Protein AF-A0A7S2CXK6-F1 (afdb_monomer_lite)

Foldseek 3Di:
DDDDDDDDPQQFKKKWKAPDPVGIDIATPELDDDDPVCCVPCVPHHHRQPCVQWDWADDPPKIKIWGHCSDPQKIKMWIKGQQDDPPPPPSNVDPDMDIDMDMDRRDPGDMDMDMDGGDDDPPPPVPPDPPPPDD

Sequence (135 aa):
GRYKHESVAADQFSVRVSGTKSGTFARVLSPDMPSRKDRSALGAWDFGMNPECAKYYGLFPRAWIEYIEPVPGVRLICKQVSPVVPHDYATSSLPAAVFVWTIENTGEEQVDASIMFSFQNGFGDTSVEMKHENQ

InterPro domains:
  IPR024462 Glycosyl-hydrolase family 116, N-terminal [PF12215] (1-130)
  IPR052566 Non-lysosomal glucosylceramidase [PTHR12654] (3-128)

Radius of gyration: 18.56 Å; chains: 1; bounding box: 44×38×53 Å

Structure (mmCIF, N/CA/C/O backbone):
data_AF-A0A7S2CXK6-F1
#
_entry.id   AF-A0A7S2CXK6-F1
#
loop_
_atom_site.group_PDB
_atom_site.id
_atom_site.type_symbol
_atom_site.label_atom_id
_atom_site.label_alt_id
_atom_site.label_comp_id
_atom_site.label_asym_id
_atom_site.label_entity_id
_atom_site.label_seq_id
_atom_site.pdbx_PDB_ins_code
_atom_site.Cartn_x
_atom_site.Cartn_y
_atom_site.Cartn_z
_atom_site.occupancy
_atom_site.B_iso_or_equiv
_atom_site.auth_seq_id
_atom_site.auth_comp_id
_atom_site.auth_asym_id
_atom_site.auth_atom_id
_atom_site.pdbx_PDB_model_num
ATOM 1 N N . GLY A 1 1 ? 21.129 6.577 -21.046 1.00 69.81 1 GLY A N 1
ATOM 2 C CA . GLY A 1 1 ? 19.896 6.471 -20.238 1.00 69.81 1 GLY A CA 1
ATOM 3 C C . GLY A 1 1 ? 19.319 7.854 -20.011 1.00 69.81 1 GLY A C 1
ATOM 4 O O . GLY A 1 1 ? 20.052 8.821 -20.168 1.00 69.81 1 GLY A O 1
ATOM 5 N N . ARG A 1 2 ? 18.031 7.954 -19.674 1.00 82.88 2 ARG A N 1
ATOM 6 C CA . ARG A 1 2 ? 17.372 9.198 -19.235 1.00 82.88 2 ARG A CA 1
ATOM 7 C C . ARG A 1 2 ? 16.975 9.030 -17.767 1.00 82.88 2 ARG A C 1
ATOM 9 O O . ARG A 1 2 ? 16.640 7.918 -17.371 1.00 82.88 2 ARG A O 1
ATOM 16 N N . TYR A 1 3 ? 17.024 10.102 -16.984 1.00 83.00 3 TYR A N 1
ATOM 17 C CA . TYR A 1 3 ? 16.594 10.119 -15.584 1.00 83.00 3 TYR A CA 1
ATOM 18 C C . TYR A 1 3 ? 15.509 11.179 -15.414 1.00 83.00 3 TYR A C 1
ATOM 20 O O . TYR A 1 3 ? 15.672 12.305 -15.881 1.00 83.00 3 TYR A O 1
ATOM 28 N N . LYS A 1 4 ? 14.409 10.807 -14.762 1.00 81.19 4 LYS A N 1
ATOM 29 C CA . LYS A 1 4 ? 13.286 11.688 -14.449 1.00 81.19 4 LYS A CA 1
ATOM 30 C C . LYS A 1 4 ? 12.840 11.374 -13.026 1.00 81.19 4 LYS A C 1
ATOM 32 O O . LYS A 1 4 ? 12.606 10.213 -12.710 1.00 81.19 4 LYS A O 1
ATOM 37 N N . HIS A 1 5 ? 12.757 12.399 -12.186 1.00 85.06 5 HIS A N 1
ATOM 38 C CA . HIS A 1 5 ? 12.237 12.295 -10.827 1.00 85.06 5 HIS A CA 1
ATOM 39 C C . HIS A 1 5 ? 10.927 13.075 -10.758 1.00 85.06 5 HIS A C 1
ATOM 41 O O . HIS A 1 5 ? 10.929 14.301 -10.658 1.00 85.06 5 HIS A O 1
ATOM 47 N N . GLU A 1 6 ? 9.817 12.358 -10.870 1.00 83.94 6 GLU A N 1
ATOM 48 C CA . GLU A 1 6 ? 8.466 12.902 -10.788 1.00 83.94 6 GLU A CA 1
ATOM 49 C C . GLU A 1 6 ? 7.568 11.856 -10.130 1.00 83.94 6 GLU A C 1
ATOM 51 O O . GLU A 1 6 ? 7.630 10.679 -10.486 1.00 83.94 6 GLU A O 1
ATOM 56 N N . SER A 1 7 ? 6.745 12.284 -9.174 1.00 85.62 7 SER A N 1
ATOM 57 C CA . SER A 1 7 ? 5.723 11.431 -8.571 1.00 85.62 7 SER A CA 1
ATOM 58 C C . SER A 1 7 ? 4.437 11.534 -9.383 1.00 85.62 7 SER A C 1
ATOM 60 O O . SER A 1 7 ? 3.897 12.627 -9.551 1.00 85.62 7 SER A O 1
ATOM 62 N N . VAL A 1 8 ? 3.910 10.399 -9.841 1.00 91.94 8 VAL A N 1
ATOM 63 C CA . VAL A 1 8 ? 2.588 10.329 -10.475 1.00 91.94 8 VAL A CA 1
ATOM 64 C C . VAL A 1 8 ? 1.545 10.117 -9.380 1.00 91.94 8 VAL A C 1
ATOM 66 O O . VAL A 1 8 ? 1.454 9.045 -8.791 1.00 91.94 8 VAL A O 1
ATOM 69 N N . ALA A 1 9 ? 0.757 11.150 -9.074 1.00 93.81 9 ALA A N 1
ATOM 70 C CA . ALA A 1 9 ? -0.150 11.143 -7.920 1.00 93.81 9 ALA A CA 1
ATOM 71 C C . ALA A 1 9 ? -1.218 10.031 -7.956 1.00 93.81 9 ALA A C 1
ATOM 73 O O . ALA A 1 9 ? -1.702 9.619 -6.905 1.00 93.81 9 ALA A O 1
ATOM 74 N N . ALA A 1 10 ? -1.579 9.543 -9.147 1.00 95.31 10 ALA A N 1
ATOM 75 C CA . ALA A 1 10 ? -2.549 8.465 -9.332 1.00 95.31 10 ALA A CA 1
ATOM 76 C C . ALA A 1 10 ? -1.961 7.053 -9.132 1.00 95.31 10 ALA A C 1
ATOM 78 O O . ALA A 1 10 ? -2.732 6.109 -8.952 1.00 95.31 10 ALA A O 1
ATOM 79 N N . ASP A 1 11 ? -0.634 6.898 -9.138 1.00 96.50 11 ASP A N 1
ATOM 80 C CA . ASP A 1 11 ? 0.040 5.601 -9.012 1.00 96.50 11 ASP A CA 1
ATOM 81 C C . ASP A 1 11 ? 0.209 5.263 -7.532 1.00 96.50 11 ASP A C 1
ATOM 83 O O . ASP A 1 11 ? 1.170 5.685 -6.890 1.00 96.50 11 ASP A O 1
ATOM 87 N N . GLN A 1 12 ? -0.772 4.569 -6.956 1.00 97.56 12 GLN A N 1
ATOM 88 C CA . GLN A 1 12 ? -0.886 4.405 -5.508 1.00 97.56 12 GLN A CA 1
ATOM 89 C C . GLN A 1 12 ? -1.423 3.031 -5.120 1.00 97.56 12 GLN A C 1
ATOM 91 O O . GLN A 1 12 ? -2.151 2.376 -5.869 1.00 97.56 12 GLN A O 1
ATOM 96 N N . PHE A 1 13 ? -1.119 2.637 -3.885 1.00 98.31 13 PHE A N 1
ATOM 97 C CA . PHE A 1 13 ? -1.922 1.661 -3.162 1.00 98.31 13 PHE A CA 1
ATOM 98 C C . PHE A 1 13 ? -2.813 2.376 -2.149 1.00 98.31 13 PHE A C 1
ATOM 100 O O . PHE A 1 13 ? -2.375 3.316 -1.485 1.00 98.31 13 PHE A O 1
ATOM 107 N N . SER A 1 14 ? -4.039 1.890 -1.984 1.00 98.31 14 SER A N 1
ATOM 108 C CA . SER A 1 14 ? -4.989 2.393 -0.990 1.00 98.31 14 SER A CA 1
ATOM 109 C C . SER A 1 14 ? -5.614 1.238 -0.221 1.00 98.31 14 SER A C 1
ATOM 111 O O . SER A 1 14 ? -5.836 0.166 -0.784 1.00 98.31 14 SER A O 1
ATOM 113 N N . VAL A 1 15 ? -5.935 1.458 1.052 1.00 98.38 15 VAL A N 1
ATOM 114 C CA . VAL A 1 15 ? -6.663 0.497 1.889 1.00 98.38 15 VAL A CA 1
ATOM 115 C C . VAL A 1 15 ? -8.070 1.006 2.175 1.00 98.38 15 VAL A C 1
ATOM 117 O O . VAL A 1 15 ? -8.265 2.196 2.418 1.00 98.38 15 VAL A O 1
ATOM 120 N N . ARG A 1 16 ? -9.049 0.100 2.173 1.00 98.00 16 ARG A N 1
ATOM 121 C CA . ARG A 1 16 ? -10.396 0.323 2.709 1.00 98.00 16 ARG A CA 1
ATOM 122 C C . ARG A 1 16 ? -10.675 -0.694 3.807 1.00 98.00 16 ARG A C 1
ATOM 124 O O . ARG A 1 16 ? -10.374 -1.870 3.624 1.00 98.00 16 ARG A O 1
ATOM 131 N N . VAL A 1 17 ? -11.285 -0.246 4.900 1.00 97.38 17 VAL A N 1
ATOM 132 C CA . VAL A 1 17 ? -11.755 -1.091 6.006 1.00 97.38 17 VAL A CA 1
ATOM 133 C C . VAL A 1 17 ? -13.195 -0.720 6.338 1.00 97.38 17 VAL A C 1
ATOM 135 O O . VAL A 1 17 ? -13.495 0.455 6.537 1.00 97.38 17 VAL A O 1
ATOM 138 N N . SER A 1 18 ? -14.092 -1.700 6.391 1.00 95.88 18 SER A N 1
ATOM 139 C CA . SER A 1 18 ? -15.495 -1.530 6.795 1.00 95.88 18 SER A CA 1
ATOM 140 C C . SER A 1 18 ? -15.933 -2.609 7.785 1.00 95.88 18 SER A C 1
ATOM 142 O O . SER A 1 18 ? -15.201 -3.562 8.031 1.00 95.88 18 SER A O 1
ATOM 144 N N . GLY A 1 19 ? -17.128 -2.456 8.361 1.00 88.25 19 GLY A N 1
ATOM 145 C CA . GLY A 1 19 ? -17.661 -3.387 9.365 1.00 88.25 19 GLY A CA 1
ATOM 146 C C . GLY A 1 19 ? -17.308 -3.020 10.808 1.00 88.25 19 GLY A C 1
ATOM 147 O O . GLY A 1 19 ? -17.757 -3.696 11.725 1.00 88.25 19 GLY A O 1
ATOM 148 N N . THR A 1 20 ? -16.573 -1.921 11.018 1.00 87.25 20 THR A N 1
ATOM 149 C CA . THR A 1 20 ? -16.297 -1.387 12.359 1.00 87.25 20 THR A CA 1
ATOM 150 C C . THR A 1 20 ? -17.492 -0.593 12.893 1.00 87.25 20 THR A C 1
ATOM 152 O O . THR A 1 20 ? -18.211 0.045 12.114 1.00 87.25 20 THR A O 1
ATOM 155 N N . LYS A 1 21 ? -17.667 -0.525 14.219 1.00 86.00 21 LYS A N 1
ATOM 156 C CA . LYS A 1 21 ? -18.639 0.399 14.851 1.00 86.00 21 LYS A CA 1
ATOM 157 C C . LYS A 1 21 ? -18.384 1.864 14.496 1.00 86.00 21 LYS A C 1
ATOM 159 O O . LYS A 1 21 ? -19.317 2.659 14.439 1.00 86.00 21 LYS A O 1
ATOM 164 N N . SER A 1 22 ? -17.125 2.203 14.236 1.00 85.56 22 SER A N 1
ATOM 165 C CA . SER A 1 22 ? -16.673 3.540 13.842 1.00 85.56 22 SER A CA 1
ATOM 166 C C . SER A 1 22 ? -16.946 3.862 12.366 1.00 85.56 22 SER A C 1
ATOM 168 O O . SER A 1 22 ? -16.667 4.974 11.920 1.00 85.56 22 SER A O 1
ATOM 170 N N . GLY A 1 23 ? -17.504 2.917 11.602 1.00 91.31 23 GLY A N 1
ATOM 171 C CA . GLY A 1 23 ? -17.872 3.088 10.201 1.00 91.31 23 GLY A CA 1
ATOM 172 C C . GLY A 1 23 ? -16.858 2.498 9.219 1.00 91.31 23 GLY A C 1
ATOM 173 O O . GLY A 1 23 ? -16.285 1.429 9.440 1.00 91.31 23 GLY A O 1
ATOM 174 N N . THR A 1 24 ? -16.706 3.169 8.075 1.00 95.44 24 THR A N 1
ATOM 175 C CA . THR A 1 24 ? -15.798 2.774 6.988 1.00 95.44 24 THR A CA 1
ATOM 176 C C . THR A 1 24 ? -14.657 3.774 6.875 1.00 95.44 24 THR A C 1
ATOM 178 O O . THR A 1 24 ? -14.894 4.978 6.829 1.00 95.44 24 THR A O 1
ATOM 181 N N . PHE A 1 25 ? -13.438 3.264 6.748 1.00 96.12 25 PHE A N 1
ATOM 182 C CA . PHE A 1 25 ? -12.229 4.039 6.499 1.00 96.12 25 PHE A CA 1
ATOM 183 C C . PHE A 1 25 ? -11.688 3.717 5.106 1.00 96.12 25 PHE A C 1
ATOM 185 O O . PHE A 1 25 ? -11.734 2.566 4.670 1.00 96.12 25 PHE A O 1
ATOM 192 N N . ALA A 1 26 ? -11.153 4.720 4.416 1.00 97.25 26 ALA A N 1
ATOM 193 C CA . ALA A 1 26 ? -10.377 4.556 3.193 1.00 97.25 26 ALA A CA 1
ATOM 194 C C . ALA A 1 26 ? -9.177 5.505 3.248 1.00 97.25 26 ALA A C 1
ATOM 196 O O . ALA A 1 26 ? -9.343 6.634 3.690 1.00 97.25 26 ALA A O 1
ATOM 197 N N . ARG A 1 27 ? -7.991 5.042 2.845 1.00 97.75 27 ARG A N 1
ATOM 198 C CA . ARG A 1 27 ? -6.713 5.755 3.013 1.00 97.75 27 ARG A CA 1
ATOM 199 C C . ARG A 1 27 ? -5.792 5.457 1.839 1.00 97.75 27 ARG A C 1
ATOM 201 O O . ARG A 1 27 ? -5.564 4.283 1.538 1.00 97.75 27 ARG A O 1
ATOM 208 N N . VAL A 1 28 ? -5.232 6.487 1.211 1.00 98.31 28 VAL A N 1
ATOM 209 C CA . VAL A 1 28 ? -4.096 6.326 0.293 1.00 98.31 28 VAL A CA 1
ATOM 210 C C . VAL A 1 28 ? -2.850 6.047 1.130 1.00 98.31 28 VAL A C 1
ATOM 212 O O . VAL A 1 28 ? -2.564 6.776 2.079 1.00 98.31 28 VAL A O 1
ATOM 215 N N . LEU A 1 29 ? -2.096 4.999 0.800 1.00 97.94 29 LEU A N 1
ATOM 216 C CA . LEU A 1 29 ? -0.917 4.555 1.555 1.00 97.94 29 LEU A CA 1
ATOM 217 C C . LEU A 1 29 ? 0.343 5.359 1.190 1.00 97.94 29 LEU A C 1
ATOM 219 O O . LEU A 1 29 ? 1.410 4.791 0.944 1.00 97.94 29 LEU A O 1
ATOM 223 N N . SER A 1 30 ? 0.206 6.686 1.160 1.00 95.50 30 SER A N 1
ATOM 224 C CA . SER A 1 30 ? 1.268 7.641 0.852 1.00 95.50 30 SER A CA 1
ATOM 225 C C . SER A 1 30 ? 1.229 8.832 1.815 1.00 95.50 30 SER A C 1
ATOM 227 O O . SER A 1 30 ? 0.143 9.367 2.076 1.00 95.50 30 SER A O 1
ATOM 229 N N . PRO A 1 31 ? 2.391 9.267 2.341 1.00 93.75 31 PRO A N 1
ATOM 230 C CA . PRO A 1 31 ? 2.470 10.484 3.139 1.00 93.75 31 PRO A CA 1
ATOM 231 C C . PRO A 1 31 ? 2.376 11.754 2.287 1.00 93.75 31 PRO A C 1
ATOM 233 O O . PRO A 1 31 ? 2.101 12.833 2.813 1.00 93.75 31 PRO A O 1
ATOM 236 N N . ASP A 1 32 ? 2.589 11.641 0.976 1.00 92.38 32 ASP A N 1
ATOM 237 C CA . ASP A 1 32 ? 2.646 12.791 0.090 1.00 92.38 32 ASP A CA 1
ATOM 238 C C . ASP A 1 32 ? 1.251 13.323 -0.229 1.00 92.38 32 ASP A C 1
ATOM 240 O O . ASP A 1 32 ? 0.293 12.585 -0.477 1.00 92.38 32 ASP A O 1
ATOM 244 N N . MET A 1 33 ? 1.156 14.650 -0.282 1.00 93.38 33 MET A N 1
ATOM 245 C CA . MET A 1 33 ? -0.030 15.326 -0.785 1.00 93.38 33 MET A CA 1
ATOM 246 C C . MET A 1 33 ? 0.086 15.524 -2.299 1.00 93.38 33 MET A C 1
ATOM 248 O O . MET A 1 33 ? 1.127 15.990 -2.770 1.00 93.38 33 MET A O 1
ATOM 252 N N . PRO A 1 34 ? -0.989 15.285 -3.071 1.00 93.12 34 PRO A N 1
ATOM 253 C CA . PRO A 1 34 ? -0.986 15.543 -4.503 1.00 93.12 34 PRO A CA 1
ATOM 254 C C . PRO A 1 34 ? -0.753 17.030 -4.786 1.00 93.12 34 PRO A C 1
ATOM 256 O O . PRO A 1 34 ? -1.160 17.912 -4.004 1.00 93.12 34 PRO A O 1
ATOM 259 N N . SER A 1 35 ? -0.138 17.309 -5.940 1.00 91.56 35 SER A N 1
ATOM 260 C CA . SER A 1 35 ? 0.067 18.675 -6.415 1.00 91.56 35 SER A CA 1
ATOM 261 C C . SER A 1 35 ? -1.274 19.403 -6.559 1.00 91.56 35 SER A C 1
ATOM 263 O O . SER A 1 35 ? -2.341 18.794 -6.679 1.00 91.56 35 SER A O 1
ATOM 265 N N . ARG A 1 36 ? -1.252 20.740 -6.586 1.00 89.31 36 ARG A N 1
ATOM 266 C CA . ARG A 1 36 ? -2.485 21.528 -6.758 1.00 89.31 36 ARG A CA 1
ATOM 267 C C . ARG A 1 36 ? -3.236 21.163 -8.046 1.00 89.31 36 ARG A C 1
ATOM 269 O O . ARG A 1 36 ? -4.463 21.200 -8.046 1.00 89.31 36 ARG A O 1
ATOM 276 N N . LYS A 1 37 ? -2.510 20.816 -9.113 1.00 89.94 37 LYS A N 1
ATOM 277 C CA . LYS A 1 37 ? -3.083 20.379 -10.392 1.00 89.94 37 LYS A CA 1
ATOM 278 C C . LYS A 1 37 ? -3.832 19.056 -10.219 1.00 89.94 37 LYS A C 1
ATOM 280 O O . LYS A 1 37 ? -4.996 18.964 -10.605 1.00 89.94 37 LYS A O 1
ATOM 285 N N . ASP A 1 38 ? -3.208 18.082 -9.564 1.00 91.38 38 ASP A N 1
ATOM 286 C CA . ASP A 1 38 ? -3.758 16.727 -9.426 1.00 91.38 38 ASP A CA 1
ATOM 287 C C . ASP A 1 38 ? -4.953 16.675 -8.472 1.00 91.38 38 ASP A C 1
ATOM 289 O O . ASP A 1 38 ? -5.868 15.878 -8.667 1.00 91.38 38 ASP A O 1
ATOM 293 N N . ARG A 1 39 ? -5.021 17.585 -7.489 1.00 90.19 39 ARG A N 1
ATOM 294 C CA . ARG A 1 39 ? -6.180 17.719 -6.583 1.00 90.19 39 ARG A CA 1
ATOM 295 C C . ARG A 1 39 ? -7.500 17.987 -7.303 1.00 90.19 39 ARG A C 1
ATOM 297 O O . ARG A 1 39 ? -8.547 17.675 -6.749 1.00 90.19 39 ARG A O 1
ATOM 304 N N . SER A 1 40 ? -7.470 18.548 -8.513 1.00 91.38 40 SER A N 1
ATOM 305 C CA . SER A 1 40 ? -8.690 18.734 -9.308 1.00 91.38 40 SER A CA 1
ATOM 306 C C . SER A 1 40 ? -9.332 17.405 -9.728 1.00 91.38 40 SER A C 1
ATOM 308 O O . SER A 1 40 ? -10.554 17.327 -9.808 1.00 91.38 40 SER A O 1
ATOM 310 N N . ALA A 1 41 ? -8.527 16.359 -9.939 1.00 93.50 41 ALA A N 1
ATOM 311 C CA . ALA A 1 41 ? -8.983 15.030 -10.344 1.00 93.50 41 ALA A CA 1
ATOM 312 C C . ALA A 1 41 ? -9.031 14.033 -9.174 1.00 93.50 41 ALA A C 1
ATOM 314 O O . ALA A 1 41 ? -9.914 13.183 -9.121 1.00 93.50 41 ALA A O 1
ATOM 315 N N . LEU A 1 42 ? -8.095 14.145 -8.228 1.00 96.38 42 LEU A N 1
ATOM 316 C CA . LEU A 1 42 ? -7.901 13.188 -7.133 1.00 96.38 42 LEU A CA 1
ATOM 317 C C . LEU A 1 42 ? -8.328 13.738 -5.763 1.00 96.38 42 LEU A C 1
ATOM 319 O O . LEU A 1 42 ? -8.066 13.116 -4.740 1.00 96.38 42 LEU A O 1
ATOM 323 N N . GLY A 1 43 ? -8.989 14.899 -5.712 1.00 93.81 43 GLY A N 1
ATOM 324 C CA . GLY A 1 43 ? -9.347 15.574 -4.457 1.00 93.81 43 GLY A CA 1
ATOM 325 C C . GLY A 1 43 ? -10.313 14.804 -3.550 1.00 93.81 43 GLY A C 1
ATOM 326 O O . GLY A 1 43 ? -10.458 15.163 -2.388 1.00 93.81 43 GLY A O 1
ATOM 327 N N . ALA A 1 44 ? -10.959 13.755 -4.065 1.00 95.75 44 ALA A N 1
ATOM 328 C CA . ALA A 1 44 ? -11.821 12.865 -3.290 1.00 95.75 44 ALA A CA 1
ATOM 329 C C . ALA A 1 44 ? -11.058 11.729 -2.579 1.00 95.75 44 ALA A C 1
ATOM 331 O O . ALA A 1 44 ? -11.655 11.008 -1.782 1.00 95.75 44 ALA A O 1
ATOM 332 N N . TRP A 1 45 ? -9.777 11.517 -2.893 1.00 97.75 45 TRP A N 1
ATOM 333 C CA . TRP A 1 45 ? -8.971 10.463 -2.278 1.00 97.75 45 TRP A CA 1
ATOM 334 C C . TRP A 1 45 ? -8.359 10.960 -0.964 1.00 97.75 45 TRP A C 1
ATOM 336 O O . TRP A 1 45 ? -7.923 12.108 -0.865 1.00 97.75 45 TRP A O 1
ATOM 346 N N . ASP A 1 46 ? -8.297 10.080 0.036 1.00 97.19 46 ASP A N 1
ATOM 347 C CA . ASP A 1 46 ? -7.776 10.401 1.370 1.00 97.19 46 ASP A CA 1
ATOM 348 C C . ASP A 1 46 ? -6.241 10.286 1.416 1.00 97.19 46 ASP A C 1
ATOM 350 O O . ASP A 1 46 ? -5.687 9.261 1.822 1.00 97.19 46 ASP A O 1
ATOM 354 N N . PHE A 1 47 ? -5.562 11.321 0.913 1.00 96.56 47 PHE A N 1
ATOM 355 C CA . PHE A 1 47 ? -4.103 11.489 0.966 1.00 96.56 47 PHE A CA 1
ATOM 356 C C . PHE A 1 47 ? -3.617 12.027 2.320 1.00 96.56 47 PHE A C 1
ATOM 358 O O . PHE A 1 47 ? -4.407 12.461 3.154 1.00 96.56 47 PHE A O 1
ATOM 365 N N . GLY A 1 48 ? -2.293 12.072 2.507 1.00 92.88 48 GLY A N 1
ATOM 366 C CA . GLY A 1 48 ? -1.681 12.658 3.702 1.00 92.88 48 GLY A CA 1
ATOM 367 C C . GLY A 1 48 ? -1.651 11.692 4.882 1.00 92.88 48 GLY A C 1
ATOM 368 O O . GLY A 1 48 ? -1.861 12.095 6.026 1.00 92.88 48 GLY A O 1
ATOM 369 N N . MET A 1 49 ? -1.406 10.407 4.607 1.00 96.12 49 MET A N 1
ATOM 370 C CA . MET A 1 49 ? -1.182 9.407 5.648 1.00 96.12 49 MET A CA 1
ATOM 371 C C . MET A 1 49 ? -0.040 9.861 6.569 1.00 96.12 49 MET A C 1
ATOM 373 O O . MET A 1 49 ? 0.987 10.337 6.091 1.00 96.12 49 MET A O 1
ATOM 377 N N . ASN A 1 50 ? -0.187 9.687 7.886 1.00 95.69 50 ASN A N 1
ATOM 378 C CA . ASN A 1 50 ? 0.894 10.010 8.816 1.00 95.69 50 ASN A CA 1
ATOM 379 C C . ASN A 1 50 ? 2.156 9.189 8.454 1.00 95.69 50 ASN A C 1
ATOM 381 O O . ASN A 1 50 ? 2.089 7.956 8.474 1.00 95.69 50 ASN A O 1
ATOM 385 N N . PRO A 1 51 ? 3.300 9.825 8.138 1.00 95.06 51 PRO A N 1
ATOM 386 C CA . PRO A 1 51 ? 4.526 9.108 7.791 1.00 95.06 51 PRO A CA 1
ATOM 387 C C . PRO A 1 51 ? 5.060 8.233 8.932 1.00 95.06 51 PRO A C 1
ATOM 389 O O . PRO A 1 51 ? 5.694 7.218 8.662 1.00 95.06 51 PRO A O 1
ATOM 392 N N . GLU A 1 52 ? 4.780 8.569 10.196 1.00 96.06 52 GLU A N 1
ATOM 393 C CA . GLU A 1 52 ? 5.219 7.776 11.356 1.00 96.06 52 GLU A CA 1
ATOM 394 C C . GLU A 1 52 ? 4.562 6.388 11.412 1.00 96.06 52 GLU A C 1
ATOM 396 O O . GLU A 1 52 ? 5.107 5.461 12.014 1.00 96.06 52 GLU A O 1
ATOM 401 N N . CYS A 1 53 ? 3.421 6.221 10.736 1.00 95.06 53 CYS A N 1
ATOM 402 C CA . CYS A 1 53 ? 2.739 4.940 10.595 1.00 95.06 53 CYS A CA 1
ATOM 403 C C . CYS A 1 53 ? 3.436 4.003 9.600 1.00 95.06 53 CYS A C 1
ATOM 405 O O . CYS A 1 53 ? 3.001 2.865 9.467 1.00 95.06 53 CYS A O 1
ATOM 407 N N . ALA A 1 54 ? 4.478 4.433 8.879 1.00 96.75 54 ALA A N 1
ATOM 408 C CA . ALA A 1 54 ?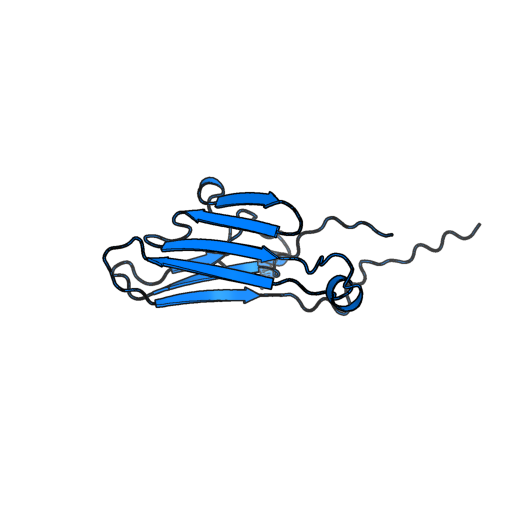 5.122 3.625 7.848 1.00 96.75 54 ALA A CA 1
ATOM 409 C C . ALA A 1 54 ? 6.628 3.450 8.083 1.00 96.75 54 ALA A C 1
ATOM 411 O O . ALA A 1 54 ? 7.352 4.390 8.407 1.00 96.75 54 ALA A O 1
ATOM 412 N N . LYS A 1 55 ? 7.127 2.233 7.852 1.00 97.38 55 LYS A N 1
ATOM 413 C CA . LYS A 1 55 ? 8.562 1.917 7.851 1.00 97.38 55 LYS A CA 1
ATOM 414 C C . LYS A 1 55 ? 8.935 1.211 6.557 1.00 97.38 55 LYS A C 1
ATOM 416 O O . LYS A 1 55 ? 8.388 0.154 6.247 1.00 97.38 55 LYS A O 1
ATOM 421 N N . TYR A 1 56 ? 9.875 1.792 5.816 1.00 96.31 56 TYR A N 1
ATOM 422 C CA . TYR A 1 56 ? 10.427 1.220 4.589 1.00 96.31 56 TYR A CA 1
ATOM 423 C C . TYR A 1 56 ? 11.738 0.483 4.870 1.00 96.31 56 TYR A C 1
ATOM 425 O O . TYR A 1 56 ? 12.601 0.972 5.600 1.00 96.31 56 TYR A O 1
ATOM 433 N N . TYR A 1 57 ? 11.912 -0.663 4.222 1.00 96.19 57 TYR A N 1
ATOM 434 C CA . TYR A 1 57 ? 13.106 -1.488 4.291 1.00 96.19 57 TYR A CA 1
ATOM 435 C C . TYR A 1 57 ? 13.524 -1.890 2.876 1.00 96.19 57 TYR A C 1
ATOM 437 O O . TYR A 1 57 ? 12.733 -2.463 2.126 1.00 96.19 57 TYR A O 1
ATOM 445 N N . GLY A 1 58 ? 14.775 -1.611 2.509 1.00 94.69 58 GLY A N 1
ATOM 446 C CA . GLY A 1 58 ? 15.328 -1.942 1.196 1.00 94.69 58 GLY A CA 1
ATOM 447 C C . GLY A 1 58 ? 16.455 -2.963 1.296 1.00 94.69 58 GLY A C 1
ATOM 448 O O . GLY A 1 58 ? 17.452 -2.715 1.970 1.00 94.69 58 GLY A O 1
ATOM 449 N N . LEU A 1 59 ? 16.319 -4.087 0.591 1.00 91.94 59 LEU A N 1
ATOM 450 C CA . LEU A 1 59 ? 17.376 -5.079 0.403 1.00 91.94 59 LEU A CA 1
ATOM 451 C C . LEU A 1 59 ? 17.227 -5.722 -0.979 1.00 91.94 59 LEU A C 1
ATOM 453 O O . LEU A 1 59 ? 16.620 -6.785 -1.134 1.00 91.94 59 LEU A O 1
ATOM 457 N N . PHE A 1 60 ? 17.752 -5.035 -1.993 1.00 89.00 60 PHE A N 1
ATOM 458 C CA . PHE A 1 60 ? 17.629 -5.434 -3.394 1.00 89.00 60 PHE A CA 1
ATOM 459 C C . PHE A 1 60 ? 17.920 -6.939 -3.600 1.00 89.00 60 PHE A C 1
ATOM 461 O O . PHE A 1 60 ? 18.907 -7.440 -3.055 1.00 89.00 60 PHE A O 1
ATOM 468 N N . PRO A 1 61 ? 17.086 -7.675 -4.366 1.00 90.69 61 PRO A N 1
ATOM 469 C CA . PRO A 1 61 ? 15.987 -7.211 -5.230 1.00 90.69 61 PRO A CA 1
ATOM 470 C C . PRO A 1 61 ? 14.622 -7.106 -4.532 1.00 90.69 61 PRO A C 1
ATOM 472 O O . PRO A 1 61 ? 13.580 -7.089 -5.188 1.00 90.69 61 PRO A O 1
ATOM 475 N N . ARG A 1 62 ? 14.612 -7.083 -3.197 1.00 93.19 62 ARG A N 1
ATOM 476 C CA . ARG A 1 62 ? 13.399 -7.026 -2.385 1.00 93.19 62 ARG A CA 1
ATOM 477 C C . ARG A 1 62 ? 13.339 -5.710 -1.623 1.00 93.19 62 ARG A C 1
ATOM 479 O O . ARG A 1 62 ? 14.348 -5.154 -1.198 1.00 93.19 62 ARG A O 1
ATOM 486 N N . ALA A 1 63 ? 12.135 -5.242 -1.390 1.00 95.88 63 ALA A N 1
ATOM 487 C CA . ALA A 1 63 ? 11.861 -4.202 -0.420 1.00 95.88 63 ALA A CA 1
ATOM 488 C C . ALA A 1 63 ? 10.589 -4.576 0.327 1.00 95.88 63 ALA A C 1
ATOM 490 O O . ALA A 1 63 ? 9.806 -5.411 -0.133 1.00 95.88 63 ALA A O 1
ATOM 491 N N . TRP A 1 64 ? 10.373 -3.987 1.489 1.00 96.44 64 TRP A N 1
ATOM 492 C CA . TRP A 1 64 ? 9.079 -4.077 2.137 1.00 96.44 64 TRP A CA 1
ATOM 493 C C . TRP A 1 64 ? 8.737 -2.796 2.870 1.00 96.44 64 TRP A C 1
ATOM 495 O O . TRP A 1 64 ? 9.613 -2.063 3.325 1.00 96.44 64 TRP A O 1
ATOM 505 N N . ILE A 1 65 ? 7.439 -2.544 2.966 1.00 97.81 65 ILE A N 1
ATOM 506 C CA . ILE A 1 65 ? 6.871 -1.457 3.747 1.00 97.81 65 ILE A CA 1
ATOM 507 C C . ILE A 1 65 ? 5.943 -2.077 4.772 1.00 97.81 65 ILE A C 1
ATOM 509 O O . ILE A 1 65 ? 5.077 -2.883 4.427 1.00 97.81 65 ILE A O 1
ATOM 513 N N . GLU A 1 66 ? 6.151 -1.714 6.025 1.00 98.19 66 GLU A N 1
ATOM 514 C CA . GLU A 1 66 ? 5.231 -1.999 7.111 1.00 98.19 66 GLU A CA 1
ATOM 515 C C . GLU A 1 66 ? 4.419 -0.738 7.401 1.00 98.19 66 GLU A C 1
ATOM 517 O O . GLU A 1 66 ? 5.000 0.315 7.661 1.00 98.19 66 GLU A O 1
ATOM 522 N N . TYR A 1 67 ? 3.094 -0.859 7.366 1.00 98.19 67 TYR A N 1
ATOM 523 C CA . TYR A 1 67 ? 2.156 0.176 7.775 1.00 98.19 67 TYR A CA 1
ATOM 524 C C . TYR A 1 67 ? 1.505 -0.245 9.096 1.00 98.19 67 TYR A C 1
ATOM 526 O O . TYR A 1 67 ? 0.761 -1.228 9.146 1.00 98.19 67 TYR A O 1
ATOM 534 N N . ILE A 1 68 ? 1.79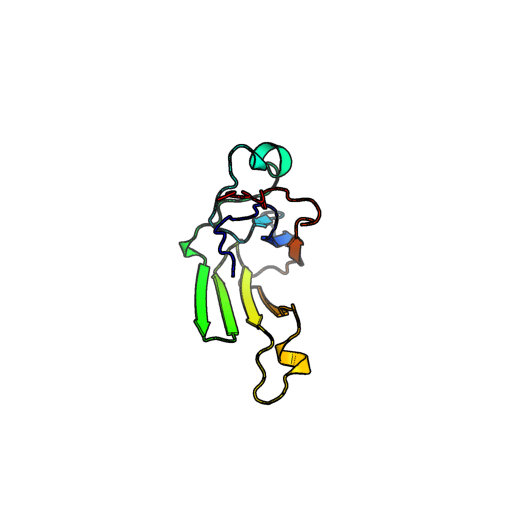0 0.499 10.157 1.00 96.94 68 ILE A N 1
ATOM 535 C CA . ILE A 1 68 ? 1.289 0.297 11.514 1.00 96.94 68 ILE A CA 1
ATOM 536 C C . ILE A 1 68 ? 0.093 1.227 11.703 1.00 96.94 68 ILE A C 1
ATOM 538 O O . ILE A 1 68 ? 0.260 2.443 11.771 1.00 96.94 68 ILE A O 1
ATOM 542 N N . GLU A 1 69 ? -1.105 0.644 11.743 1.00 95.31 69 GLU A N 1
ATOM 543 C CA . GLU A 1 69 ? -2.372 1.374 11.870 1.00 95.31 69 GLU A CA 1
ATOM 544 C C . GLU A 1 69 ? -2.539 2.532 10.864 1.00 95.31 69 GLU A C 1
ATOM 546 O O . GLU A 1 69 ? -2.895 3.646 11.253 1.00 95.31 69 GLU A O 1
ATOM 551 N N . PRO A 1 70 ? -2.340 2.310 9.540 1.00 95.62 70 PRO A N 1
ATOM 552 C CA . PRO A 1 70 ? -2.669 3.327 8.540 1.00 95.62 70 PRO A CA 1
ATOM 553 C C . PRO A 1 70 ? -4.161 3.677 8.570 1.00 95.62 70 PRO A C 1
ATOM 555 O O . PRO A 1 70 ? -4.542 4.766 8.153 1.00 95.62 70 PRO A O 1
ATOM 558 N N . VAL A 1 71 ? -4.993 2.758 9.063 1.00 95.12 71 VAL A N 1
ATOM 559 C CA . VAL A 1 71 ? -6.365 2.954 9.537 1.00 95.12 71 VAL A CA 1
ATOM 560 C C . VAL A 1 71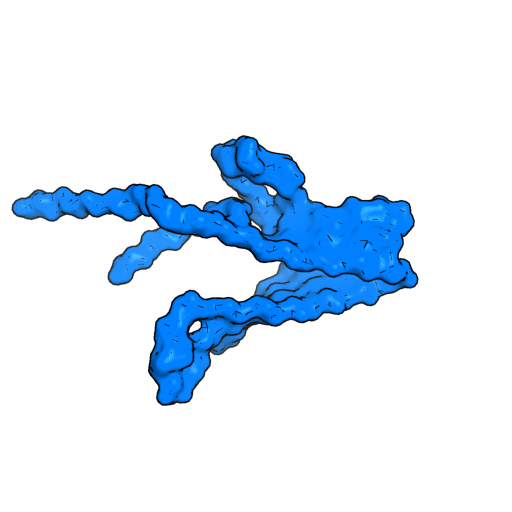 ? -6.518 2.175 10.855 1.00 95.12 71 VAL A C 1
ATOM 562 O O . VAL A 1 71 ? -5.758 1.224 11.069 1.00 95.12 71 VAL A O 1
ATOM 565 N N . PRO A 1 72 ? -7.462 2.544 11.740 1.00 93.81 72 PRO A N 1
ATOM 566 C CA . PRO A 1 72 ? -7.571 1.929 13.063 1.00 93.81 72 PRO A CA 1
ATOM 567 C C . PRO A 1 72 ? -7.729 0.403 13.009 1.00 93.81 72 PRO A C 1
ATOM 569 O O . PRO A 1 72 ? -8.539 -0.108 12.235 1.00 93.81 72 PRO A O 1
ATOM 572 N N . GLY A 1 73 ? -6.976 -0.312 13.851 1.00 94.50 73 GLY A N 1
ATOM 573 C CA . GLY A 1 73 ? -7.113 -1.764 14.028 1.00 94.50 73 GLY A CA 1
ATOM 574 C C . GLY A 1 73 ? -6.620 -2.623 12.860 1.00 94.50 73 GLY A C 1
ATOM 575 O O . GLY A 1 73 ? -6.956 -3.804 12.793 1.00 94.50 73 GLY A O 1
ATOM 576 N N . VAL A 1 74 ? -5.845 -2.062 11.926 1.00 96.44 74 VAL A N 1
ATOM 577 C CA . VAL A 1 74 ? -5.274 -2.818 10.805 1.00 96.44 74 VAL A CA 1
ATOM 578 C C . VAL A 1 74 ? -3.782 -2.568 10.690 1.00 96.44 74 VAL A C 1
ATOM 580 O O . VAL A 1 74 ? -3.330 -1.430 10.697 1.00 96.44 74 VAL A O 1
ATOM 583 N N . ARG A 1 75 ? -3.008 -3.634 10.499 1.00 98.19 75 ARG A N 1
ATOM 584 C CA . ARG A 1 75 ? -1.593 -3.571 10.131 1.00 98.19 75 ARG A CA 1
ATOM 585 C C . ARG A 1 75 ? -1.401 -4.180 8.747 1.00 98.19 75 ARG A C 1
ATOM 587 O O . ARG A 1 75 ? -1.973 -5.223 8.431 1.00 98.19 75 ARG A O 1
ATOM 594 N N . LEU A 1 76 ? -0.606 -3.521 7.906 1.00 98.44 76 LEU A N 1
ATOM 595 C CA . LEU A 1 76 ? -0.334 -3.968 6.540 1.00 98.44 76 LEU A CA 1
ATOM 596 C C . LEU A 1 76 ? 1.162 -4.169 6.333 1.00 98.44 76 LEU A C 1
ATOM 598 O O . LEU A 1 76 ? 1.973 -3.355 6.768 1.00 98.44 76 LEU A O 1
ATOM 602 N N . ILE A 1 77 ? 1.530 -5.211 5.597 1.00 98.44 77 ILE A N 1
ATOM 603 C CA . ILE A 1 77 ? 2.888 -5.377 5.081 1.00 98.44 77 ILE A CA 1
ATOM 604 C C . ILE A 1 77 ? 2.803 -5.566 3.574 1.00 98.44 77 ILE A C 1
ATOM 606 O O . ILE A 1 77 ? 2.125 -6.477 3.101 1.00 98.44 77 ILE A O 1
ATOM 610 N N . CYS A 1 78 ? 3.532 -4.742 2.829 1.00 98.19 78 CYS A N 1
ATOM 611 C CA . CYS A 1 78 ? 3.725 -4.906 1.395 1.00 98.19 78 CYS A CA 1
ATOM 612 C C . CYS A 1 78 ? 5.168 -5.310 1.125 1.00 98.19 78 CYS A C 1
ATOM 614 O O . CYS A 1 78 ? 6.083 -4.534 1.393 1.00 98.19 78 CYS A O 1
ATOM 616 N N . LYS A 1 79 ? 5.383 -6.513 0.591 1.00 97.56 79 LYS A N 1
ATOM 617 C CA . LYS A 1 79 ? 6.690 -6.951 0.086 1.00 97.56 79 LYS A CA 1
ATOM 618 C C . LYS A 1 79 ? 6.731 -6.729 -1.420 1.00 97.56 79 LYS A C 1
ATOM 620 O O . LYS A 1 79 ? 5.901 -7.273 -2.143 1.00 97.56 79 LYS A O 1
ATOM 625 N N . GLN A 1 80 ? 7.707 -5.959 -1.872 1.00 94.44 80 GLN A N 1
ATOM 626 C CA . GLN A 1 80 ? 7.931 -5.625 -3.272 1.00 94.44 80 GLN A CA 1
ATOM 627 C C . GLN A 1 80 ? 9.127 -6.421 -3.784 1.00 94.44 80 GLN A C 1
ATOM 629 O O . GLN A 1 80 ? 10.170 -6.472 -3.125 1.00 94.44 80 GLN A O 1
ATOM 634 N N . VAL A 1 81 ? 8.978 -7.068 -4.935 1.00 93.06 81 VAL A N 1
ATOM 635 C CA . VAL A 1 81 ? 10.031 -7.895 -5.530 1.00 93.06 81 VAL A CA 1
ATOM 636 C C . VAL A 1 81 ? 10.211 -7.519 -6.989 1.00 93.06 81 VAL A C 1
ATOM 638 O O . VAL A 1 81 ? 9.255 -7.564 -7.766 1.00 93.06 81 VAL A O 1
ATOM 641 N N . SER A 1 82 ? 11.453 -7.211 -7.353 1.00 89.31 82 SER A N 1
ATOM 642 C CA . SER A 1 82 ? 11.879 -7.112 -8.746 1.00 89.31 82 SER A CA 1
ATOM 643 C C . SER A 1 82 ? 12.447 -8.460 -9.207 1.00 89.31 82 SER A C 1
ATOM 645 O O . SER A 1 82 ? 13.174 -9.107 -8.443 1.00 89.31 82 SER A O 1
ATOM 647 N N . PRO A 1 83 ? 12.151 -8.913 -10.435 1.00 85.94 83 PRO A N 1
ATOM 648 C CA . PRO A 1 83 ? 12.674 -10.165 -10.956 1.00 85.94 83 PRO A CA 1
ATOM 649 C C . PRO A 1 83 ? 14.161 -9.990 -11.271 1.00 85.94 83 PRO A C 1
ATOM 651 O O . PRO A 1 83 ? 14.538 -9.443 -12.298 1.00 85.94 83 PRO A O 1
ATOM 654 N N . VAL A 1 84 ? 15.020 -10.417 -10.348 1.00 90.44 84 VAL A N 1
ATOM 655 C CA . VAL A 1 84 ? 16.476 -10.432 -10.531 1.00 90.44 84 VAL A CA 1
ATOM 656 C C . VAL A 1 84 ? 16.969 -11.782 -10.052 1.00 90.44 84 VAL A C 1
ATOM 658 O O . VAL A 1 84 ? 17.147 -12.015 -8.854 1.00 90.44 84 VAL A O 1
ATOM 661 N N . VAL A 1 85 ? 17.111 -12.697 -11.004 1.00 89.38 85 VAL A N 1
ATOM 662 C CA . VAL A 1 85 ? 17.413 -14.106 -10.762 1.00 89.38 85 VAL A CA 1
ATOM 663 C C . VAL A 1 85 ? 18.743 -14.429 -11.443 1.00 89.38 85 VAL A C 1
ATOM 665 O O . VAL A 1 85 ? 18.833 -14.372 -12.672 1.00 89.38 85 VAL A O 1
ATOM 668 N N . PRO A 1 86 ? 19.801 -14.748 -10.674 1.00 89.81 86 PRO A N 1
ATOM 669 C CA . PRO A 1 86 ? 21.100 -15.081 -11.243 1.00 89.81 86 PRO A CA 1
ATOM 670 C C . PRO A 1 86 ? 20.993 -16.181 -12.300 1.00 89.81 86 PRO A C 1
ATOM 672 O O . PRO A 1 86 ? 20.330 -17.192 -12.083 1.00 89.81 86 PRO A O 1
ATOM 675 N N . HIS A 1 87 ? 21.671 -15.979 -13.430 1.00 92.12 87 HIS A N 1
ATOM 676 C CA . HIS A 1 87 ? 21.718 -16.908 -14.568 1.00 92.12 87 HIS A CA 1
ATOM 677 C C . HIS A 1 87 ? 20.385 -17.150 -15.301 1.00 92.12 87 HIS A C 1
ATOM 679 O O . HIS A 1 87 ? 20.370 -17.904 -16.271 1.00 92.12 87 HIS A O 1
ATOM 685 N N . ASP A 1 88 ? 19.302 -16.467 -14.921 1.00 92.44 88 ASP A N 1
ATOM 686 C CA . ASP A 1 88 ? 18.034 -16.465 -15.652 1.00 92.44 88 ASP A CA 1
ATOM 687 C C . ASP A 1 88 ? 17.784 -15.080 -16.259 1.00 92.44 88 ASP A C 1
ATOM 689 O O . ASP A 1 88 ? 17.155 -14.194 -15.673 1.00 92.44 88 ASP A O 1
ATOM 693 N N . TYR A 1 89 ? 18.320 -14.892 -17.463 1.00 88.50 89 TYR A N 1
ATOM 694 C CA . TYR A 1 89 ? 18.186 -13.651 -18.221 1.00 88.50 89 TYR A CA 1
ATOM 695 C C . TYR A 1 89 ? 16.763 -13.409 -18.721 1.00 88.50 89 TYR A C 1
ATOM 697 O O . TYR A 1 89 ? 16.393 -12.253 -18.913 1.00 88.50 89 TYR A O 1
ATOM 705 N N . ALA A 1 90 ? 15.965 -14.459 -18.931 1.00 91.75 90 ALA A N 1
ATOM 706 C CA . ALA A 1 90 ? 14.600 -14.304 -19.414 1.00 91.75 90 ALA A CA 1
ATOM 707 C C . ALA A 1 90 ? 13.729 -13.679 -18.322 1.00 91.75 90 ALA A C 1
ATOM 709 O O . ALA A 1 90 ? 13.132 -12.626 -18.544 1.00 91.75 90 ALA A O 1
ATOM 710 N N . THR A 1 91 ? 13.743 -14.264 -17.121 1.00 89.38 91 THR A N 1
ATOM 711 C CA . THR A 1 91 ? 13.017 -13.723 -15.965 1.00 89.38 91 THR A CA 1
ATOM 712 C C . THR A 1 91 ? 13.576 -12.366 -15.558 1.00 89.38 91 THR A C 1
ATOM 714 O O . THR A 1 91 ? 12.811 -11.430 -15.338 1.00 89.38 91 THR A O 1
ATOM 717 N N . SER A 1 92 ? 14.905 -12.224 -15.525 1.00 91.62 92 SER A N 1
ATOM 718 C CA . SER A 1 92 ? 15.543 -10.9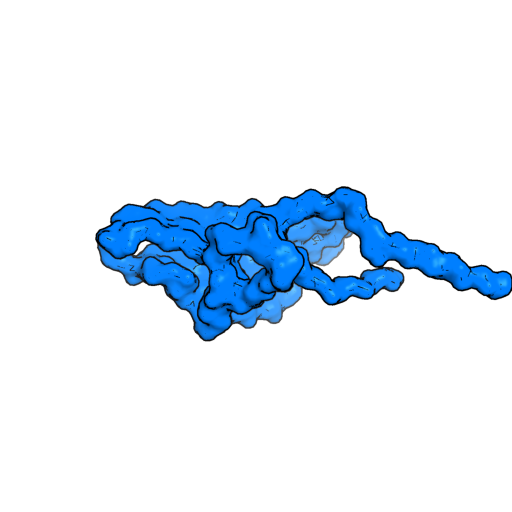72 -15.097 1.00 91.62 92 SER A CA 1
ATOM 719 C C . SER A 1 92 ? 15.329 -9.793 -16.049 1.00 91.62 92 SER A C 1
ATOM 721 O O . SER A 1 92 ? 15.571 -8.653 -15.664 1.00 91.62 92 SER A O 1
ATOM 723 N N . SER A 1 93 ? 14.887 -10.044 -17.285 1.00 92.25 93 SER A N 1
ATOM 724 C CA . SER A 1 93 ? 14.591 -8.989 -18.266 1.00 92.25 93 SER A CA 1
ATOM 725 C C . SER A 1 93 ? 13.114 -8.585 -18.299 1.00 92.25 93 SER A C 1
ATOM 727 O O . SER A 1 93 ? 12.739 -7.729 -19.101 1.00 92.25 93 SER A O 1
ATOM 729 N N . LEU A 1 94 ? 12.256 -9.188 -17.467 1.00 92.94 94 LEU A N 1
ATOM 730 C CA . LEU A 1 94 ? 10.836 -8.850 -17.440 1.00 92.94 94 LEU A CA 1
ATOM 731 C C . LEU A 1 94 ? 10.620 -7.442 -16.855 1.00 92.94 94 LEU A C 1
ATOM 733 O O . LEU A 1 94 ? 11.082 -7.170 -15.745 1.00 92.94 94 LEU A O 1
ATOM 737 N N . PRO A 1 95 ? 9.855 -6.562 -17.528 1.00 91.44 95 PRO A N 1
ATOM 738 C CA . PRO A 1 95 ? 9.445 -5.271 -16.980 1.00 91.44 95 PRO A CA 1
ATOM 739 C C . PRO A 1 95 ? 8.279 -5.468 -15.998 1.00 91.44 95 PRO A C 1
ATOM 741 O O . PRO A 1 95 ? 7.161 -5.014 -16.234 1.00 91.44 95 PRO A O 1
ATOM 744 N N . ALA A 1 96 ? 8.523 -6.216 -14.924 1.00 91.88 96 ALA A N 1
ATOM 745 C CA . ALA A 1 96 ? 7.508 -6.631 -13.966 1.00 91.88 96 ALA A CA 1
ATOM 746 C C . ALA A 1 96 ? 7.941 -6.339 -12.526 1.00 91.88 96 ALA A C 1
ATOM 748 O O . ALA A 1 96 ? 9.127 -6.326 -12.201 1.00 91.88 96 ALA A O 1
ATOM 749 N N . ALA A 1 97 ? 6.953 -6.152 -11.655 1.00 92.81 97 ALA A N 1
ATOM 750 C CA . ALA A 1 97 ? 7.123 -6.073 -10.212 1.00 92.81 97 ALA A CA 1
ATOM 751 C C . ALA A 1 97 ? 6.019 -6.887 -9.534 1.00 92.81 97 ALA A C 1
ATOM 753 O O . ALA A 1 97 ? 4.895 -6.964 -10.037 1.00 92.81 97 ALA A O 1
ATOM 754 N N . VAL A 1 98 ? 6.338 -7.497 -8.394 1.00 95.12 98 VAL A N 1
ATOM 755 C CA . VAL A 1 98 ? 5.375 -8.253 -7.586 1.00 95.12 98 VAL A CA 1
ATOM 756 C C . VAL A 1 98 ? 5.166 -7.542 -6.258 1.00 95.12 98 VAL A C 1
ATOM 758 O O . VAL A 1 98 ? 6.136 -7.207 -5.580 1.00 95.12 98 VAL A O 1
ATOM 761 N N . PHE A 1 99 ? 3.902 -7.369 -5.873 1.00 96.88 99 PHE A N 1
ATOM 762 C CA . PHE A 1 99 ? 3.489 -6.800 -4.592 1.00 96.88 99 PHE A CA 1
ATOM 763 C C . PHE A 1 99 ? 2.742 -7.868 -3.794 1.00 96.88 99 PHE A C 1
ATOM 765 O O . PHE A 1 99 ? 1.617 -8.236 -4.131 1.00 96.88 99 PHE A O 1
ATOM 772 N N . VAL A 1 100 ? 3.376 -8.394 -2.748 1.00 97.69 100 VAL A N 1
ATOM 773 C CA . VAL A 1 100 ? 2.788 -9.406 -1.864 1.00 97.69 100 VAL A CA 1
ATOM 774 C C . VAL A 1 100 ? 2.290 -8.720 -0.602 1.00 97.69 100 VAL A C 1
ATOM 776 O O . VAL A 1 100 ? 3.087 -8.181 0.169 1.00 97.69 100 VAL A O 1
ATOM 779 N N . TRP A 1 101 ? 0.977 -8.763 -0.393 1.00 98.31 101 TRP A N 1
ATOM 780 C CA . TRP A 1 101 ? 0.321 -8.126 0.742 1.00 98.31 101 TRP A CA 1
ATOM 781 C C . TRP A 1 101 ? 0.031 -9.117 1.867 1.00 98.31 101 TRP A C 1
ATOM 783 O O . TRP A 1 101 ? -0.444 -10.230 1.644 1.00 98.31 101 TRP A O 1
ATOM 793 N N . THR A 1 102 ? 0.281 -8.679 3.095 1.00 98.31 102 THR A N 1
ATOM 794 C CA . THR A 1 102 ? -0.231 -9.292 4.321 1.00 98.31 102 THR A CA 1
ATOM 795 C C . THR A 1 102 ? -1.078 -8.253 5.037 1.00 98.31 102 THR A C 1
ATOM 797 O O . THR A 1 102 ? -0.632 -7.122 5.225 1.00 98.31 102 THR A O 1
ATOM 800 N N . ILE A 1 103 ? -2.295 -8.641 5.412 1.00 97.75 103 ILE A N 1
ATOM 801 C CA . ILE A 1 103 ? -3.240 -7.814 6.161 1.00 97.75 103 ILE A CA 1
ATOM 802 C C . ILE A 1 103 ? -3.469 -8.508 7.497 1.00 97.75 103 ILE A C 1
ATOM 804 O O . ILE A 1 103 ? -3.803 -9.691 7.531 1.00 97.75 103 ILE A O 1
ATOM 808 N N . GLU A 1 104 ? -3.278 -7.774 8.580 1.00 98.00 104 GLU A N 1
ATOM 809 C CA . GLU A 1 104 ? -3.478 -8.241 9.943 1.00 98.00 104 GLU A CA 1
ATOM 810 C C . GLU A 1 104 ? -4.547 -7.366 10.601 1.00 98.00 104 GLU A C 1
ATOM 812 O O . GLU A 1 104 ? -4.420 -6.141 10.638 1.00 98.00 104 GLU A O 1
ATOM 817 N N . ASN A 1 105 ? -5.617 -7.995 11.087 1.00 96.38 105 ASN A N 1
ATOM 818 C CA . ASN A 1 105 ? -6.609 -7.331 11.924 1.00 96.38 105 ASN A CA 1
ATOM 819 C C . ASN A 1 105 ? -6.089 -7.325 13.364 1.00 96.38 105 ASN A C 1
ATOM 821 O O . ASN A 1 105 ? -6.016 -8.381 13.992 1.00 96.38 105 ASN A O 1
ATOM 825 N N . THR A 1 106 ? -5.701 -6.152 13.855 1.00 96.44 106 THR A N 1
ATOM 826 C CA . THR A 1 106 ? -5.213 -5.946 15.226 1.00 96.44 106 THR A CA 1
ATOM 827 C C . THR A 1 106 ? -6.315 -5.461 16.169 1.00 96.44 106 THR A C 1
ATOM 829 O O . THR A 1 106 ? -6.070 -5.302 17.363 1.00 96.44 106 THR A O 1
ATOM 832 N N . GLY A 1 107 ? -7.518 -5.212 15.644 1.00 93.00 107 GLY A N 1
ATOM 833 C CA . GLY A 1 107 ? -8.693 -4.838 16.420 1.00 93.00 107 GLY A CA 1
ATOM 834 C C . GLY A 1 107 ? -9.462 -6.036 16.980 1.00 93.00 107 GLY A C 1
ATOM 835 O O . GLY A 1 107 ? -9.196 -7.195 16.672 1.00 93.00 107 GLY A O 1
ATOM 836 N N . GLU A 1 108 ? -10.466 -5.733 17.800 1.00 93.19 108 GLU A N 1
ATOM 837 C CA . GLU A 1 108 ? -11.355 -6.738 18.403 1.00 93.19 108 GLU A CA 1
ATOM 838 C C . GLU A 1 108 ? -12.535 -7.117 17.494 1.00 93.19 108 GLU A C 1
ATOM 840 O O . GLU A 1 108 ? -13.189 -8.139 17.697 1.00 93.19 108 GLU A O 1
ATOM 845 N N . GLU A 1 109 ? -12.837 -6.280 16.500 1.00 93.19 109 GLU A N 1
ATOM 846 C CA . GLU A 1 109 ? -13.997 -6.440 15.624 1.00 93.19 109 GLU A CA 1
ATOM 847 C C . GLU A 1 109 ? -13.609 -7.170 14.340 1.00 93.19 109 GLU A C 1
ATOM 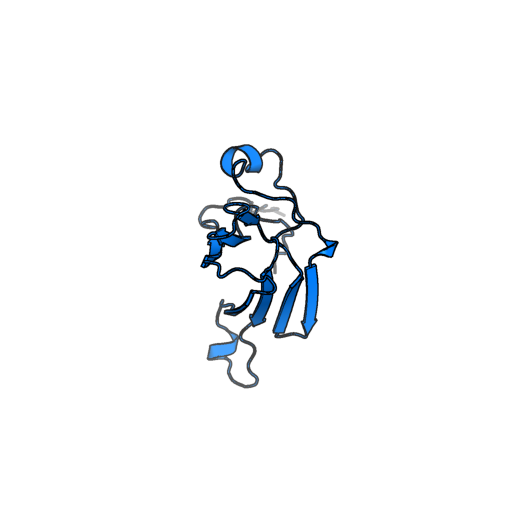849 O O . GLU A 1 109 ? -12.522 -6.978 13.797 1.00 93.19 109 GLU A O 1
ATOM 854 N N . GLN A 1 110 ? -14.515 -7.996 13.818 1.00 94.31 110 GLN A N 1
ATOM 855 C CA . GLN A 1 110 ? -14.359 -8.538 12.475 1.00 94.31 110 GLN A CA 1
ATOM 856 C C . GLN A 1 110 ? -14.544 -7.413 11.452 1.00 94.31 110 GLN A C 1
ATOM 858 O O . GLN A 1 110 ? -15.494 -6.639 11.545 1.00 94.31 110 GLN A O 1
ATOM 863 N N . VAL A 1 111 ? -13.650 -7.342 10.467 1.00 96.06 111 VAL A N 1
ATOM 864 C CA . VAL A 1 111 ? -13.654 -6.284 9.453 1.00 96.06 111 VAL A CA 1
ATOM 865 C C . VAL A 1 111 ? -13.544 -6.846 8.045 1.00 96.06 111 VAL A C 1
ATOM 867 O O . VAL A 1 111 ? -12.912 -7.879 7.821 1.00 96.06 111 VAL A O 1
ATOM 870 N N . ASP A 1 112 ? -14.101 -6.105 7.092 1.00 96.75 112 ASP A N 1
ATOM 871 C CA . ASP A 1 112 ? -13.853 -6.298 5.668 1.00 96.75 112 ASP A CA 1
ATOM 872 C C . ASP A 1 112 ? -12.748 -5.343 5.227 1.00 96.75 112 ASP A C 1
ATOM 874 O O . ASP A 1 112 ? -12.916 -4.121 5.283 1.00 96.75 112 ASP A O 1
ATOM 878 N N . ALA A 1 113 ? -11.625 -5.896 4.771 1.00 97.19 113 ALA A N 1
ATOM 879 C CA . ALA A 1 113 ? -10.488 -5.132 4.276 1.00 97.19 113 ALA A CA 1
ATOM 880 C C . ALA A 1 113 ? -10.321 -5.299 2.760 1.00 97.19 113 ALA A C 1
ATOM 882 O O . ALA A 1 113 ? -10.529 -6.375 2.199 1.00 97.19 113 ALA A O 1
ATOM 883 N N . SER A 1 114 ? -9.918 -4.232 2.075 1.00 97.88 114 SER A N 1
ATOM 884 C CA . SER A 1 114 ? -9.593 -4.257 0.647 1.00 97.88 114 SER A CA 1
ATOM 885 C C . SER A 1 114 ? -8.346 -3.431 0.371 1.00 97.88 114 SER A C 1
ATOM 887 O O . SER A 1 114 ? -8.181 -2.352 0.937 1.00 97.88 114 SER A O 1
ATOM 889 N N . ILE A 1 115 ? -7.500 -3.920 -0.535 1.00 98.38 115 ILE A N 1
ATOM 890 C CA . ILE A 1 115 ? -6.374 -3.171 -1.095 1.00 98.38 115 ILE A CA 1
ATOM 891 C C . ILE A 1 115 ? -6.708 -2.833 -2.544 1.00 98.38 115 ILE A C 1
ATOM 893 O O . ILE A 1 115 ? -7.100 -3.705 -3.316 1.00 98.38 115 ILE A O 1
ATOM 897 N N . MET A 1 116 ? -6.548 -1.567 -2.905 1.00 98.44 116 MET A N 1
ATOM 898 C CA . MET A 1 116 ? -6.694 -1.072 -4.267 1.00 98.44 116 MET A CA 1
ATOM 899 C C . MET A 1 116 ? -5.321 -0.692 -4.802 1.00 98.44 116 MET A C 1
ATOM 901 O O . MET A 1 116 ? -4.572 0.003 -4.121 1.00 98.44 116 MET A O 1
ATOM 905 N N . PHE A 1 117 ? -5.017 -1.124 -6.023 1.00 98.31 117 PHE A N 1
ATOM 906 C CA . PHE A 1 117 ? -3.886 -0.629 -6.797 1.00 98.31 117 PHE A CA 1
ATOM 907 C C . PHE A 1 117 ? -4.418 0.256 -7.922 1.00 98.31 117 PHE A C 1
ATOM 909 O O . PHE A 1 117 ? -5.250 -0.194 -8.714 1.00 98.31 117 PHE A O 1
ATOM 916 N N . SER A 1 118 ? -3.963 1.503 -7.978 1.00 97.25 118 SER A N 1
ATOM 917 C CA . SER A 1 118 ? -4.257 2.434 -9.063 1.00 97.25 118 SER A CA 1
ATOM 918 C C . SER A 1 118 ? -2.985 2.755 -9.835 1.00 97.25 118 SER A C 1
ATOM 920 O O . SER A 1 118 ? -1.910 2.884 -9.252 1.00 97.25 118 SER A O 1
ATOM 922 N N . PHE A 1 119 ? -3.116 2.867 -11.154 1.00 95.44 119 PHE A N 1
ATOM 923 C CA . PHE A 1 119 ? -2.001 3.140 -12.049 1.00 95.44 119 PHE A CA 1
ATOM 924 C C . PHE A 1 119 ? -2.489 3.981 -13.229 1.00 95.44 119 PHE A C 1
ATOM 926 O O . PHE A 1 119 ? -3.463 3.620 -13.899 1.00 95.44 119 PHE A O 1
ATOM 933 N N . GLN A 1 120 ? -1.847 5.119 -13.465 1.00 94.19 120 GLN A N 1
ATOM 934 C CA . GLN A 1 120 ? -2.152 6.003 -14.573 1.00 94.19 120 GLN A CA 1
ATOM 935 C C . GLN A 1 120 ? -1.774 5.324 -15.887 1.00 94.19 120 GLN A C 1
ATOM 937 O O . GLN A 1 120 ? -0.717 4.709 -16.030 1.00 94.19 120 GLN A O 1
ATOM 942 N N . ASN A 1 121 ? -2.622 5.485 -16.900 1.00 90.44 121 ASN A N 1
ATOM 943 C CA . ASN A 1 121 ? -2.215 5.145 -18.252 1.00 90.44 121 ASN A CA 1
ATOM 944 C C . ASN A 1 121 ? -1.087 6.095 -18.695 1.00 90.44 121 ASN A C 1
ATOM 946 O O . ASN A 1 121 ? -1.317 7.287 -18.890 1.00 90.44 121 ASN A O 1
ATOM 950 N N . GLY A 1 122 ? 0.126 5.560 -18.837 1.00 81.19 122 GLY A N 1
ATOM 951 C CA . GLY A 1 122 ? 1.318 6.320 -19.217 1.00 81.19 122 GLY A CA 1
ATOM 952 C C . GLY A 1 122 ? 1.466 6.599 -20.719 1.00 81.19 122 GLY A C 1
ATOM 953 O O . GLY A 1 122 ? 2.426 7.257 -21.117 1.00 81.19 122 GLY A O 1
ATOM 954 N N . PHE A 1 123 ? 0.565 6.109 -21.580 1.00 76.69 123 PHE A N 1
ATOM 955 C CA . PHE A 1 123 ? 0.632 6.410 -23.013 1.00 76.69 123 PHE A CA 1
ATOM 956 C C . PHE A 1 123 ? 0.320 7.888 -23.286 1.00 76.69 123 PHE A C 1
ATOM 958 O O . PHE A 1 123 ? -0.738 8.386 -22.914 1.00 76.69 123 PHE A O 1
ATOM 965 N N . GLY A 1 124 ? 1.216 8.569 -24.009 1.00 67.38 124 GLY A N 1
ATOM 966 C CA . GLY A 1 124 ? 1.007 9.947 -24.467 1.00 67.38 124 GLY A CA 1
ATOM 967 C C . GLY A 1 124 ? 1.558 11.043 -23.551 1.00 67.38 124 GLY A C 1
ATOM 968 O O . GLY A 1 124 ? 1.300 12.215 -23.815 1.00 67.38 124 GLY A O 1
ATOM 969 N N . ASP A 1 125 ? 2.336 10.706 -22.517 1.00 63.44 125 ASP A N 1
ATOM 970 C CA . ASP A 1 125 ? 3.079 11.711 -21.750 1.00 63.44 125 ASP A CA 1
ATOM 971 C C . ASP A 1 125 ? 4.214 12.309 -22.613 1.00 63.44 125 ASP A C 1
ATOM 973 O O . ASP A 1 125 ? 5.250 11.688 -22.863 1.00 63.44 125 ASP A O 1
ATOM 977 N N . THR A 1 126 ? 3.996 13.527 -23.115 1.00 53.69 126 THR A N 1
ATOM 978 C CA . THR A 1 126 ? 4.908 14.278 -23.998 1.00 53.69 126 THR A CA 1
ATOM 979 C C . THR A 1 126 ? 6.063 14.962 -23.267 1.00 53.69 126 THR A C 1
ATOM 981 O O . THR A 1 126 ? 6.817 15.704 -23.890 1.00 53.69 126 THR A O 1
ATOM 984 N N . SER A 1 127 ? 6.266 14.710 -21.970 1.00 54.47 127 SER A N 1
ATOM 985 C CA . SER A 1 127 ? 7.426 15.235 -21.223 1.00 54.47 127 SER A CA 1
ATOM 986 C C . SER A 1 127 ? 8.790 14.746 -21.746 1.00 54.47 127 SER A C 1
ATOM 988 O O . SER A 1 127 ? 9.840 15.204 -21.296 1.00 54.47 127 SER A O 1
ATOM 990 N N . VAL A 1 128 ? 8.793 13.862 -22.746 1.00 50.12 128 VAL A N 1
ATOM 991 C CA . VAL A 1 128 ? 9.945 13.549 -23.593 1.00 50.12 128 VAL A CA 1
ATOM 992 C C . VAL A 1 128 ? 10.024 14.540 -24.768 1.00 50.12 128 VAL A C 1
ATOM 994 O O . VAL A 1 128 ? 9.860 14.166 -25.928 1.00 50.12 128 VAL A O 1
ATOM 997 N N . GLU A 1 129 ? 10.285 15.819 -24.497 1.00 39.53 129 GLU A N 1
ATOM 998 C CA . GLU A 1 129 ? 10.673 16.759 -25.557 1.00 39.53 129 GLU A CA 1
ATOM 999 C C . GLU A 1 129 ? 12.079 16.400 -26.064 1.00 39.53 129 GLU A C 1
ATOM 1001 O O . GLU A 1 129 ? 13.076 16.470 -25.340 1.00 39.53 129 GLU A O 1
ATOM 1006 N N . MET A 1 130 ? 12.169 15.990 -27.330 1.00 46.06 130 MET A N 1
ATOM 1007 C CA . MET A 1 130 ? 13.434 15.804 -28.038 1.00 46.06 130 MET A CA 1
ATOM 1008 C C . MET A 1 130 ? 14.004 17.187 -28.365 1.00 46.06 130 MET A C 1
ATOM 1010 O O . MET A 1 130 ? 13.706 17.755 -29.414 1.00 46.06 130 MET A O 1
ATOM 1014 N N . LYS A 1 131 ? 14.832 17.745 -27.476 1.00 38.03 131 LYS A N 1
ATOM 1015 C CA . LYS A 1 131 ? 15.712 18.856 -27.857 1.00 38.03 131 LYS A CA 1
ATOM 1016 C C . LYS A 1 131 ? 16.761 18.317 -28.829 1.00 38.03 131 LYS A C 1
ATOM 1018 O O . LYS A 1 131 ? 17.773 17.760 -28.416 1.00 38.03 131 LYS A O 1
ATOM 1023 N N . HIS A 1 132 ? 16.484 18.442 -30.122 1.00 40.38 132 HIS A N 1
ATOM 1024 C CA . HIS A 1 132 ? 17.514 18.390 -31.149 1.00 40.38 132 HIS A CA 1
ATOM 1025 C C . HIS A 1 132 ? 18.361 19.663 -31.023 1.00 40.38 132 HIS A C 1
ATOM 1027 O O . HIS A 1 132 ? 17.967 20.727 -31.494 1.00 40.38 132 HIS A O 1
ATOM 1033 N N .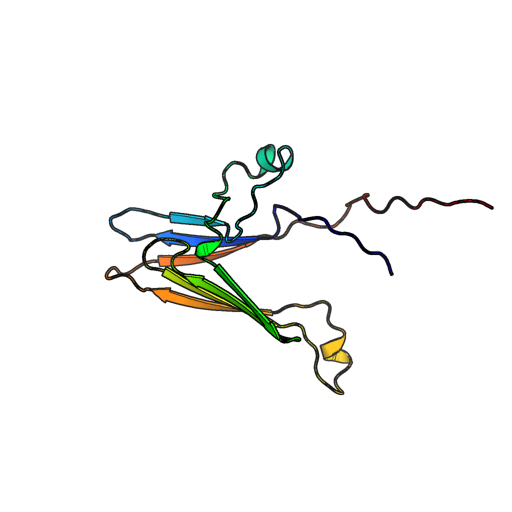 GLU A 1 133 ? 19.505 19.564 -30.349 1.00 39.00 133 GLU A N 1
ATOM 1034 C CA . GLU A 1 133 ? 20.598 20.519 -30.538 1.00 39.00 133 GLU A CA 1
ATOM 1035 C C . GLU A 1 133 ? 21.276 20.181 -31.869 1.00 39.00 133 GLU A C 1
ATOM 1037 O O . GLU A 1 133 ? 21.963 19.167 -31.992 1.00 39.00 133 GLU A O 1
ATOM 1042 N N . ASN A 1 134 ? 21.028 21.010 -32.883 1.00 37.69 134 ASN A N 1
ATOM 1043 C CA . ASN A 1 134 ? 21.824 21.011 -34.105 1.00 37.69 134 ASN A CA 1
ATOM 1044 C C . ASN A 1 134 ? 23.152 21.721 -33.804 1.00 37.69 134 ASN A C 1
ATOM 1046 O O . ASN A 1 134 ? 23.141 22.895 -33.427 1.00 37.69 134 ASN A O 1
ATOM 1050 N N . GLN A 1 135 ? 24.263 20.996 -33.960 1.00 35.97 135 GLN A N 1
ATOM 1051 C CA . GLN A 1 135 ? 25.587 21.577 -34.210 1.00 35.97 135 GLN A CA 1
ATOM 1052 C C . GLN A 1 135 ? 25.701 22.031 -35.663 1.00 35.97 135 GLN A C 1
ATOM 1054 O O . GLN A 1 135 ? 25.106 21.354 -36.535 1.00 35.97 135 GLN A O 1
#

Secondary structure (DSSP, 8-state):
--------TT-EEEEEEEEETTEEEEEES-SPPPPTTTHHHHTTS-----GGGEEEEEETTEEEEEEEEEETTEEEEEEEE----TT-HHHHT----EEEEEEEE-SSS--EEEEEEE----TT-TT--------

Organism: NCBI:txid3111310

pLDDT: mean 89.41, std 14.32, range [35.97, 98.44]